Protein AF-A0A2G2ZHY5-F1 (afdb_monomer_lite)

Radius of gyration: 21.25 Å; chains: 1; bounding box: 37×32×69 Å

InterPro domains:
  IPR011009 Protein kinase-like domain superfamily [SSF56112] (4-55)

pLDDT: mean 81.7, std 16.12, range [40.91, 95.56]

Structure (mmCIF, N/CA/C/O backbone):
data_AF-A0A2G2ZHY5-F1
#
_entry.id   AF-A0A2G2ZHY5-F1
#
loop_
_atom_site.group_PDB
_atom_site.id
_atom_site.type_symbol
_atom_site.label_atom_id
_atom_site.label_alt_id
_atom_site.label_comp_id
_atom_site.label_asym_id
_atom_site.label_entity_id
_atom_site.label_seq_id
_atom_site.pdbx_PDB_ins_code
_atom_site.Cartn_x
_atom_site.Cartn_y
_atom_site.Cartn_z
_atom_site.occupancy
_atom_site.B_iso_o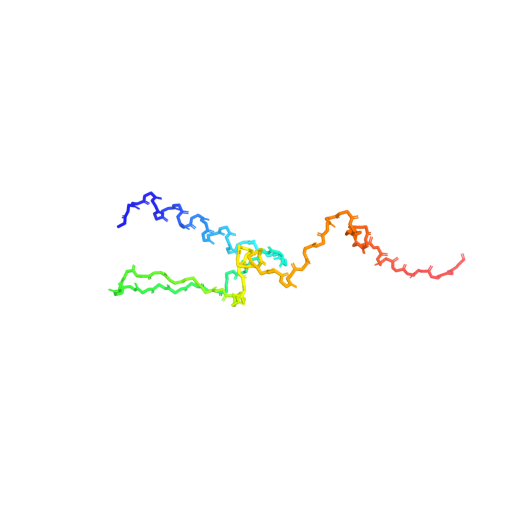r_equiv
_atom_site.auth_seq_id
_atom_site.auth_comp_id
_atom_site.auth_asym_id
_atom_site.auth_atom_id
_atom_site.pdbx_PDB_model_num
ATOM 1 N N . MET A 1 1 ? 2.146 3.496 18.620 1.00 68.94 1 MET A N 1
ATOM 2 C CA . MET A 1 1 ? 2.715 4.172 17.437 1.00 68.94 1 MET A CA 1
ATOM 3 C C . MET A 1 1 ? 2.740 5.661 17.708 1.00 68.94 1 MET A C 1
ATOM 5 O O . MET A 1 1 ? 1.835 6.146 18.377 1.00 68.94 1 MET A O 1
ATOM 9 N N . ASP A 1 2 ? 3.771 6.353 17.241 1.00 89.12 2 ASP A N 1
ATOM 10 C CA . ASP A 1 2 ? 3.889 7.802 17.393 1.00 89.12 2 ASP A CA 1
ATOM 11 C C . ASP A 1 2 ? 2.810 8.530 16.547 1.00 89.12 2 ASP A C 1
ATOM 13 O O . ASP A 1 2 ? 2.599 8.149 15.391 1.00 89.12 2 ASP A O 1
ATOM 17 N N . PRO A 1 3 ? 2.096 9.544 17.071 1.00 89.38 3 PRO A N 1
ATOM 18 C CA . PRO A 1 3 ? 1.040 10.242 16.332 1.00 89.38 3 PRO A CA 1
ATOM 19 C C . PRO A 1 3 ? 1.498 10.880 15.015 1.00 89.38 3 PRO A C 1
ATOM 21 O O . PRO A 1 3 ? 0.712 10.954 14.066 1.00 89.38 3 PRO A O 1
ATOM 24 N N . GLU A 1 4 ? 2.751 11.324 14.930 1.00 93.69 4 GLU A N 1
ATOM 25 C CA . GLU A 1 4 ? 3.290 11.940 13.719 1.00 93.69 4 GLU A CA 1
ATOM 26 C C . GLU A 1 4 ? 3.525 10.888 12.629 1.00 93.69 4 GLU A C 1
ATOM 28 O O . GLU A 1 4 ? 3.160 11.095 11.468 1.00 93.69 4 GLU A O 1
ATOM 33 N N . SER A 1 5 ? 3.992 9.696 13.016 1.00 90.44 5 SER A N 1
ATOM 34 C CA . SER A 1 5 ? 4.113 8.542 12.115 1.00 90.44 5 SER A CA 1
ATOM 35 C C . SER A 1 5 ? 2.766 8.130 11.497 1.00 90.44 5 SER A C 1
ATOM 37 O O . SER A 1 5 ? 2.688 7.848 10.298 1.00 90.44 5 SER A O 1
ATOM 39 N N . ILE A 1 6 ? 1.679 8.186 12.278 1.00 89.31 6 ILE A N 1
ATOM 40 C CA . ILE A 1 6 ? 0.319 7.860 11.819 1.00 89.31 6 ILE A CA 1
ATOM 41 C C . ILE A 1 6 ? -0.174 8.901 10.813 1.00 89.31 6 ILE A C 1
ATOM 43 O O . ILE A 1 6 ? -0.699 8.542 9.757 1.00 89.31 6 ILE A O 1
ATOM 47 N N . LYS A 1 7 ? 0.017 10.195 11.101 1.00 92.12 7 LYS A N 1
ATOM 48 C CA . LYS A 1 7 ? -0.341 11.271 10.163 1.00 92.12 7 LYS A CA 1
ATOM 49 C C . LYS A 1 7 ? 0.421 11.140 8.851 1.00 92.12 7 LYS A C 1
ATOM 51 O O . LYS A 1 7 ? -0.170 11.303 7.783 1.00 92.12 7 LYS A O 1
ATOM 56 N N . PHE A 1 8 ? 1.714 10.834 8.919 1.00 93.56 8 PHE A N 1
ATOM 57 C CA . PHE A 1 8 ? 2.538 10.648 7.734 1.00 93.56 8 PHE A CA 1
ATOM 58 C C . PHE A 1 8 ? 2.061 9.459 6.888 1.00 93.56 8 PHE A C 1
ATOM 60 O O . PHE A 1 8 ? 1.884 9.601 5.677 1.00 93.56 8 PHE A O 1
ATOM 67 N N . MET A 1 9 ? 1.755 8.317 7.516 1.00 92.50 9 MET A N 1
ATOM 68 C CA . MET A 1 9 ? 1.149 7.171 6.827 1.00 92.50 9 MET A CA 1
ATOM 69 C C . MET A 1 9 ? -0.195 7.528 6.188 1.00 92.50 9 MET A C 1
ATOM 71 O O . MET A 1 9 ? -0.412 7.220 5.017 1.00 92.50 9 MET A O 1
ATOM 75 N N . GLY A 1 10 ? -1.068 8.229 6.917 1.00 93.88 10 GLY A N 1
ATOM 76 C CA . GLY A 1 10 ? -2.365 8.668 6.405 1.00 93.88 10 GLY A CA 1
ATOM 77 C C . GLY A 1 10 ? -2.241 9.527 5.145 1.00 93.88 10 GLY A C 1
ATOM 78 O O . GLY A 1 10 ? -2.951 9.294 4.169 1.00 93.88 10 GLY A O 1
ATOM 79 N N . ARG A 1 11 ? -1.281 10.462 5.109 1.00 95.25 11 ARG A N 1
ATOM 80 C CA . ARG A 1 11 ? -1.011 11.279 3.912 1.00 95.25 11 ARG A CA 1
ATOM 81 C C . ARG A 1 11 ? -0.616 10.430 2.707 1.00 95.25 11 ARG A C 1
ATOM 83 O O . ARG A 1 11 ? -1.119 10.670 1.614 1.00 95.25 11 ARG A O 1
ATOM 90 N N . LYS A 1 12 ? 0.249 9.429 2.895 1.00 94.25 12 LYS A N 1
ATOM 91 C CA . LYS A 1 12 ? 0.665 8.532 1.804 1.00 94.25 12 LYS A CA 1
ATOM 92 C C . LYS A 1 12 ? -0.499 7.697 1.273 1.00 94.25 12 LYS A C 1
ATOM 94 O O . LYS A 1 12 ? -0.612 7.540 0.063 1.00 94.25 12 LYS A O 1
ATOM 99 N N . ILE A 1 13 ? -1.379 7.217 2.152 1.00 95.19 13 ILE A N 1
ATOM 100 C CA . ILE A 1 13 ? -2.580 6.468 1.754 1.00 95.19 13 ILE A CA 1
ATOM 101 C C . ILE A 1 13 ? -3.504 7.349 0.907 1.00 95.19 13 ILE A C 1
ATOM 103 O O . ILE A 1 13 ? -3.928 6.925 -0.161 1.00 95.19 13 ILE A O 1
ATOM 107 N N . VAL A 1 14 ? -3.755 8.592 1.331 1.00 95.19 14 VAL A N 1
ATOM 108 C CA . VAL A 1 14 ? -4.592 9.538 0.569 1.00 95.19 14 VAL A CA 1
ATOM 109 C C . VAL A 1 14 ? -3.991 9.853 -0.802 1.00 95.19 14 VAL A C 1
ATOM 111 O O . VAL A 1 14 ? -4.729 9.984 -1.774 1.00 95.19 14 VAL A O 1
ATOM 114 N N . ILE A 1 15 ? -2.664 9.971 -0.898 1.00 94.62 15 ILE A N 1
ATOM 115 C CA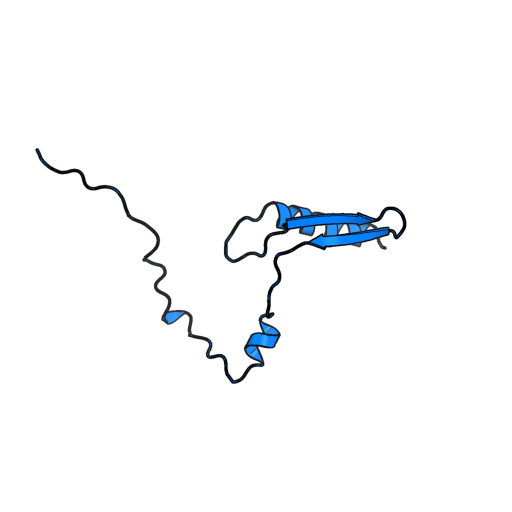 . ILE A 1 15 ? -1.987 10.163 -2.186 1.00 94.62 15 ILE A CA 1
ATOM 116 C C . ILE A 1 15 ? -2.197 8.935 -3.078 1.00 94.62 15 ILE A C 1
ATOM 118 O O . ILE A 1 15 ? -2.653 9.096 -4.203 1.00 94.62 15 ILE A O 1
ATOM 122 N N . LEU A 1 16 ? -1.950 7.720 -2.576 1.00 93.62 16 LEU A N 1
ATOM 123 C CA . LEU A 1 16 ? -2.144 6.483 -3.346 1.00 93.62 16 LEU A CA 1
ATOM 124 C C . LEU A 1 16 ? -3.594 6.292 -3.816 1.00 93.62 16 LEU A C 1
ATOM 126 O O . LEU A 1 16 ? -3.804 5.832 -4.928 1.00 93.62 16 LEU A O 1
ATOM 130 N N . GLN A 1 17 ? -4.587 6.698 -3.019 1.00 92.94 17 GLN A N 1
ATOM 131 C CA . GLN A 1 17 ? -6.006 6.652 -3.411 1.00 92.94 17 GLN A CA 1
ATOM 132 C C . GLN A 1 17 ? -6.366 7.588 -4.571 1.00 92.94 17 GLN A C 1
ATOM 134 O O . GLN A 1 17 ? -7.418 7.423 -5.181 1.00 92.94 17 GLN A O 1
ATOM 139 N N . ARG A 1 18 ? -5.547 8.610 -4.834 1.00 93.88 18 ARG A N 1
ATOM 140 C CA . ARG A 1 18 ? -5.807 9.631 -5.859 1.00 93.88 18 ARG A CA 1
ATOM 141 C C . ARG A 1 18 ? -4.999 9.427 -7.134 1.00 93.88 18 ARG A C 1
ATOM 143 O O . ARG A 1 18 ? -5.233 10.145 -8.101 1.00 93.88 18 ARG A O 1
ATOM 150 N N . LEU A 1 19 ? -4.024 8.523 -7.120 1.00 93.00 19 LEU A N 1
ATO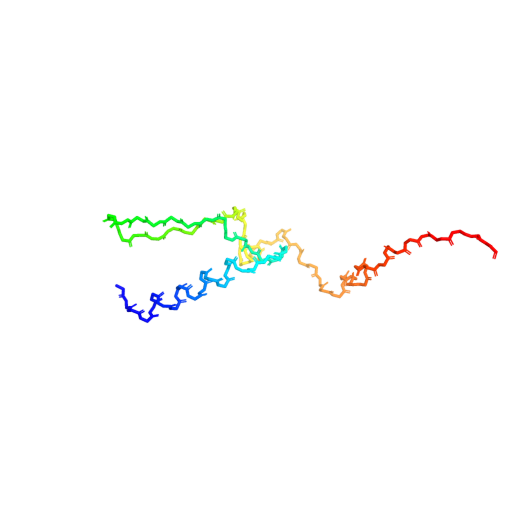M 151 C CA . LEU A 1 19 ? -3.188 8.240 -8.276 1.00 93.00 19 LEU A CA 1
ATOM 152 C C . LEU A 1 19 ? -3.867 7.172 -9.130 1.00 93.00 19 LEU A C 1
ATOM 154 O O . LEU A 1 19 ? -4.152 6.080 -8.648 1.00 93.00 19 LEU A O 1
ATOM 158 N N . ASP A 1 20 ? -4.099 7.505 -10.395 1.00 91.25 20 ASP A N 1
ATOM 159 C CA . ASP A 1 20 ? -4.651 6.600 -11.400 1.00 91.25 20 ASP A CA 1
ATOM 160 C C . ASP A 1 20 ? -3.780 6.699 -12.656 1.00 91.25 20 ASP A C 1
ATOM 162 O O . ASP A 1 20 ? -3.905 7.624 -13.458 1.00 91.25 20 ASP A O 1
ATOM 166 N N . HIS A 1 21 ? -2.773 5.828 -12.738 1.00 93.94 21 HIS A N 1
ATOM 167 C CA . HIS A 1 21 ? -1.780 5.842 -13.806 1.00 93.94 21 HIS A CA 1
ATOM 168 C C . HIS A 1 21 ? -1.194 4.437 -13.996 1.00 93.94 21 HIS A C 1
ATOM 170 O O . HIS A 1 21 ? -0.861 3.799 -12.998 1.00 93.94 21 HIS A O 1
ATOM 176 N N . PRO A 1 22 ? -0.965 3.971 -15.238 1.00 90.81 22 PRO A N 1
ATOM 177 C CA . PRO A 1 22 ? -0.483 2.610 -15.513 1.00 90.81 22 PRO A CA 1
ATOM 178 C C . PRO A 1 22 ? 0.843 2.248 -14.823 1.00 90.81 22 PRO A C 1
ATOM 180 O O . PRO A 1 22 ? 1.070 1.095 -14.481 1.00 90.81 22 PRO A O 1
ATOM 183 N N . ASN A 1 23 ? 1.712 3.232 -14.577 1.00 91.25 23 ASN A N 1
ATOM 184 C CA . ASN A 1 23 ? 3.011 3.025 -13.913 1.00 91.25 23 ASN A CA 1
ATOM 185 C C . ASN A 1 23 ? 2.974 3.212 -12.384 1.00 91.25 23 ASN A C 1
ATOM 187 O O . ASN A 1 23 ? 4.025 3.319 -11.753 1.00 91.25 23 ASN A O 1
ATOM 191 N N . ILE A 1 24 ? 1.788 3.326 -11.780 1.00 92.62 24 ILE A N 1
ATOM 192 C CA . ILE A 1 24 ? 1.618 3.480 -10.334 1.00 92.62 24 ILE A CA 1
ATOM 193 C C . ILE A 1 24 ? 0.700 2.368 -9.844 1.00 92.62 24 ILE A C 1
ATOM 195 O O . ILE A 1 24 ? -0.416 2.219 -10.328 1.00 92.62 24 ILE A O 1
ATOM 199 N N . ILE A 1 25 ? 1.160 1.602 -8.853 1.00 92.81 25 ILE A N 1
ATOM 200 C CA . ILE A 1 25 ? 0.339 0.548 -8.260 1.00 92.81 25 ILE A CA 1
ATOM 201 C C . ILE A 1 25 ? -0.902 1.148 -7.594 1.00 92.81 25 ILE A C 1
ATOM 203 O O . ILE A 1 25 ? -0.809 2.061 -6.766 1.00 92.81 25 ILE A O 1
ATOM 207 N N . LYS A 1 26 ? -2.066 0.620 -7.956 1.00 92.06 26 LYS A N 1
ATOM 208 C CA . LYS A 1 26 ? -3.348 1.105 -7.465 1.00 92.06 26 LYS A CA 1
ATOM 209 C C . LYS A 1 26 ? -3.684 0.493 -6.110 1.00 92.06 26 LYS A C 1
ATOM 211 O O . LYS A 1 26 ? -3.550 -0.712 -5.900 1.00 92.06 26 LYS A O 1
ATOM 216 N N . LEU A 1 27 ? -4.126 1.338 -5.178 1.00 95.00 27 LEU A N 1
ATOM 217 C CA . LEU A 1 27 ? -4.679 0.881 -3.906 1.00 95.00 27 LEU A CA 1
ATOM 218 C C . LEU A 1 27 ? -6.126 0.421 -4.126 1.00 95.00 27 LEU A C 1
ATOM 220 O O . LEU A 1 27 ? -7.033 1.247 -4.203 1.00 95.00 27 LEU A O 1
ATOM 224 N N . GLU A 1 28 ? -6.334 -0.891 -4.188 1.00 94.00 28 GLU A N 1
ATOM 225 C CA . GLU A 1 28 ? -7.648 -1.513 -4.401 1.00 94.00 28 GLU A CA 1
ATOM 226 C C . GLU A 1 28 ? -8.527 -1.479 -3.144 1.00 94.00 28 GLU A C 1
ATOM 228 O O . GLU A 1 28 ? -9.754 -1.436 -3.226 1.00 94.00 28 GLU A O 1
ATOM 233 N N . GLY A 1 29 ? -7.924 -1.472 -1.950 1.00 93.81 29 GLY A N 1
ATOM 234 C CA . GLY A 1 29 ? -8.700 -1.479 -0.714 1.00 93.81 29 GLY A CA 1
ATOM 235 C C . GLY A 1 29 ? -7.920 -1.189 0.562 1.00 93.81 29 GLY A C 1
ATOM 236 O O . GLY A 1 29 ? -6.691 -1.230 0.612 1.00 93.81 29 GLY A O 1
ATOM 237 N N . LEU A 1 30 ? -8.678 -0.911 1.624 1.00 94.94 30 LEU A N 1
ATOM 238 C CA . LEU A 1 30 ? -8.186 -0.651 2.974 1.00 94.94 30 LEU A CA 1
ATOM 239 C C . LEU A 1 30 ? -8.989 -1.486 3.972 1.00 94.94 30 LEU A C 1
ATOM 241 O O . LEU A 1 30 ? -10.213 -1.373 4.021 1.00 94.94 30 LEU A O 1
ATOM 245 N N . VAL A 1 31 ? -8.314 -2.274 4.807 1.00 95.06 31 VAL A N 1
ATOM 246 C CA . VAL A 1 31 ? -8.960 -3.024 5.894 1.00 95.06 31 VAL A CA 1
ATOM 247 C C . VAL A 1 31 ? -8.408 -2.551 7.229 1.00 95.06 31 VAL A C 1
ATOM 249 O O . VAL A 1 31 ? -7.198 -2.525 7.444 1.00 95.06 31 VAL A O 1
ATOM 252 N N . VAL A 1 32 ? -9.307 -2.186 8.143 1.00 93.31 32 VAL A N 1
ATOM 253 C CA . VAL A 1 32 ? -8.958 -1.731 9.492 1.00 93.31 32 VAL A CA 1
ATOM 254 C C . VAL A 1 32 ? -9.520 -2.714 10.506 1.00 93.31 32 VAL A C 1
ATOM 256 O O . VAL A 1 32 ? -10.736 -2.859 10.638 1.00 93.31 32 VAL A O 1
ATOM 259 N N . SER A 1 33 ? -8.639 -3.360 11.262 1.00 92.12 33 SER A N 1
ATOM 260 C CA . SER A 1 33 ? -9.036 -4.185 12.398 1.00 92.12 33 SER A CA 1
ATOM 261 C C . SER A 1 33 ? -9.083 -3.334 13.662 1.00 92.12 33 SER A C 1
ATOM 263 O O . SER A 1 33 ? -8.054 -2.867 14.155 1.00 92.12 33 SER A O 1
ATOM 265 N N . ARG A 1 34 ? -10.291 -3.141 14.208 1.00 84.81 34 ARG A N 1
ATOM 266 C CA . ARG A 1 34 ? -10.495 -2.399 15.465 1.00 84.81 34 ARG A CA 1
ATOM 267 C C . ARG A 1 34 ? -10.014 -3.165 16.697 1.00 84.81 34 ARG A C 1
ATOM 269 O O . ARG A 1 34 ? -9.674 -2.540 17.690 1.00 84.81 34 ARG A O 1
ATOM 276 N N . THR A 1 35 ? -9.988 -4.494 16.640 1.00 90.88 35 THR A N 1
ATOM 277 C CA . THR A 1 35 ? -9.594 -5.348 17.770 1.00 90.88 35 THR A CA 1
ATOM 278 C C . THR A 1 35 ? -8.082 -5.527 17.859 1.00 90.88 35 THR A C 1
ATOM 280 O O . THR A 1 35 ? -7.547 -5.567 18.960 1.00 90.88 35 THR A O 1
ATOM 283 N N . SER A 1 36 ? -7.385 -5.601 16.720 1.00 88.06 36 SER A N 1
ATOM 284 C CA . SER A 1 36 ? -5.927 -5.798 16.672 1.00 88.06 36 SER A CA 1
ATOM 285 C C . SER A 1 36 ? -5.134 -4.521 16.380 1.00 88.06 36 SER A C 1
ATOM 287 O O . SER A 1 36 ? -3.918 -4.589 16.203 1.00 88.06 36 SER A O 1
ATOM 289 N N . CYS A 1 37 ? -5.798 -3.362 16.282 1.00 87.00 37 CYS A N 1
ATOM 290 C CA . CYS A 1 37 ? -5.177 -2.083 15.911 1.00 87.00 37 CYS A CA 1
ATOM 291 C C . CYS A 1 37 ? -4.305 -2.189 14.644 1.00 87.00 37 CYS A C 1
ATOM 293 O O . CYS A 1 37 ? -3.240 -1.579 14.554 1.00 87.00 37 CYS A O 1
ATOM 295 N N . SER A 1 38 ? -4.732 -3.012 13.683 1.00 89.75 38 SER A N 1
ATOM 296 C CA . SER A 1 38 ? -3.974 -3.323 12.467 1.00 89.75 38 SER A CA 1
ATOM 297 C C . SER A 1 38 ? -4.620 -2.685 11.241 1.00 89.75 38 SER A C 1
ATOM 299 O O . SER A 1 38 ? -5.847 -2.611 11.140 1.00 89.75 38 SER A O 1
ATOM 301 N N . LEU A 1 39 ? -3.780 -2.254 10.303 1.00 91.44 39 LEU A N 1
ATOM 302 C CA . LEU A 1 39 ? -4.166 -1.656 9.030 1.00 91.44 39 LEU A CA 1
ATOM 303 C C . LEU A 1 39 ? -3.593 -2.500 7.893 1.00 91.44 39 LEU A C 1
ATOM 305 O O . LEU A 1 39 ? -2.386 -2.732 7.863 1.00 91.44 39 LEU A O 1
ATOM 309 N N . TYR A 1 40 ? -4.437 -2.914 6.955 1.00 94.38 40 TYR A N 1
ATOM 310 C CA . TYR A 1 40 ? -4.026 -3.658 5.769 1.00 94.38 40 TYR A CA 1
ATOM 311 C C . TYR A 1 40 ? -4.339 -2.842 4.519 1.00 94.38 40 TYR A C 1
ATOM 313 O O . TYR A 1 40 ? 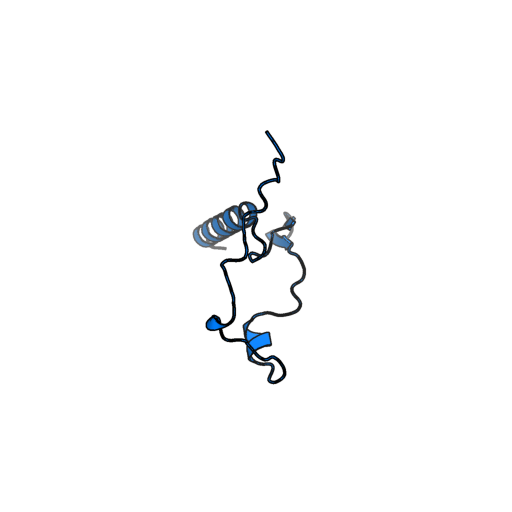-5.447 -2.327 4.363 1.00 94.38 40 TYR A O 1
ATOM 321 N N . LEU A 1 41 ? -3.345 -2.735 3.642 1.00 95.38 41 LEU A N 1
ATOM 322 C CA . LEU A 1 41 ? -3.449 -2.104 2.333 1.00 95.38 41 LEU A CA 1
ATOM 323 C C . LEU A 1 41 ? -3.523 -3.212 1.285 1.00 95.38 41 LEU A C 1
ATOM 325 O O . LEU A 1 41 ? -2.669 -4.098 1.276 1.00 95.38 41 LEU A O 1
ATOM 329 N N . VAL A 1 42 ? -4.550 -3.177 0.444 1.00 95.56 42 VAL A N 1
ATOM 330 C CA . VAL A 1 42 ? -4.786 -4.183 -0.594 1.00 95.56 42 VAL A CA 1
ATOM 331 C C . VAL A 1 42 ? -4.391 -3.588 -1.937 1.00 95.56 42 VAL A C 1
ATOM 333 O O . VAL A 1 42 ? -4.890 -2.530 -2.314 1.00 95.56 42 VAL A O 1
ATOM 336 N N . PHE A 1 43 ? -3.494 -4.273 -2.636 1.00 95.12 43 PHE A N 1
ATOM 337 C CA . PHE A 1 43 ? -2.996 -3.908 -3.958 1.00 95.12 43 PHE A CA 1
ATOM 338 C C . PHE A 1 43 ? -3.101 -5.116 -4.888 1.00 95.12 43 PHE A C 1
ATOM 340 O O . PHE A 1 43 ? -3.202 -6.254 -4.419 1.00 95.12 43 PHE A O 1
ATOM 347 N N . GLU A 1 44 ? -3.012 -4.875 -6.192 1.00 91.25 44 GLU A N 1
ATOM 348 C CA . GLU A 1 44 ? -2.732 -5.942 -7.151 1.00 91.25 44 GLU A CA 1
ATOM 349 C C . GLU A 1 44 ? -1.389 -6.617 -6.832 1.00 91.25 44 GLU A C 1
ATOM 351 O O . GLU A 1 44 ? -0.438 -5.987 -6.358 1.00 91.25 44 GLU A O 1
ATOM 356 N N . TYR A 1 45 ? -1.317 -7.927 -7.063 1.00 92.12 45 TYR A N 1
ATOM 357 C CA . TYR A 1 45 ? -0.101 -8.688 -6.812 1.00 92.12 45 TYR A CA 1
ATOM 358 C C . TYR A 1 45 ? 0.968 -8.334 -7.850 1.00 92.12 45 TYR A C 1
ATOM 360 O O . TYR A 1 45 ? 0.773 -8.533 -9.045 1.00 92.12 45 TYR A O 1
ATOM 368 N N . MET A 1 46 ? 2.117 -7.856 -7.375 1.00 90.69 46 MET A N 1
ATOM 369 C CA . MET A 1 46 ? 3.306 -7.650 -8.197 1.00 90.69 46 MET A CA 1
ATOM 370 C C . MET A 1 46 ? 4.239 -8.843 -8.017 1.00 90.69 46 MET A C 1
ATOM 372 O O . MET A 1 46 ? 4.724 -9.088 -6.912 1.00 90.69 46 MET A O 1
ATOM 376 N N . GLU A 1 47 ? 4.504 -9.568 -9.102 1.00 89.38 47 GLU A N 1
ATOM 377 C CA . GLU A 1 47 ? 5.343 -10.775 -9.082 1.00 89.38 47 GLU A CA 1
ATOM 378 C C . GLU A 1 47 ? 6.778 -10.473 -8.631 1.00 89.38 47 GLU A C 1
ATOM 380 O O . GLU A 1 47 ? 7.411 -11.255 -7.914 1.00 89.38 47 GLU A O 1
ATOM 385 N N . HIS A 1 48 ? 7.285 -9.297 -9.005 1.00 90.06 48 HIS A N 1
ATOM 386 C CA . HIS A 1 48 ? 8.656 -8.889 -8.743 1.00 90.06 48 HIS A CA 1
ATOM 387 C C . HIS A 1 48 ? 8.741 -7.428 -8.302 1.00 90.06 48 HIS A C 1
ATOM 389 O O . HIS A 1 48 ? 7.974 -6.571 -8.734 1.00 90.06 48 HIS A O 1
ATOM 395 N N . ASN A 1 49 ? 9.737 -7.133 -7.468 1.00 90.12 49 ASN A N 1
ATOM 396 C CA . ASN A 1 49 ? 10.208 -5.768 -7.256 1.00 90.12 49 ASN A CA 1
ATOM 397 C C . ASN A 1 49 ? 11.442 -5.504 -8.133 1.00 90.12 49 ASN A C 1
ATOM 399 O O . ASN A 1 49 ? 12.110 -6.439 -8.576 1.00 90.12 49 ASN A O 1
ATOM 403 N N . LEU A 1 50 ? 11.766 -4.228 -8.359 1.00 88.19 50 LEU A N 1
ATOM 404 C CA . LEU A 1 50 ? 12.884 -3.843 -9.226 1.00 88.19 50 LEU A CA 1
ATOM 405 C C . LEU A 1 50 ? 14.230 -4.38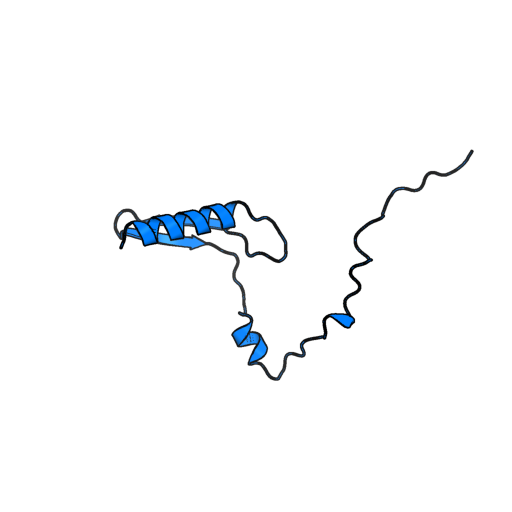3 -8.737 1.00 88.19 50 LEU A C 1
ATOM 407 O O . LEU A 1 50 ? 15.021 -4.838 -9.551 1.00 88.19 50 LEU A O 1
ATOM 411 N N . THR A 1 51 ? 14.487 -4.391 -7.428 1.00 89.12 51 THR A N 1
ATOM 412 C CA . THR A 1 51 ? 15.740 -4.929 -6.875 1.00 89.12 51 THR A CA 1
ATOM 413 C C . THR A 1 51 ? 15.908 -6.414 -7.196 1.00 89.12 51 THR A C 1
ATOM 415 O O . THR A 1 51 ? 16.990 -6.844 -7.584 1.00 89.12 51 THR A O 1
ATOM 418 N N . GLY A 1 52 ? 14.832 -7.192 -7.071 1.00 88.69 52 GLY A N 1
ATOM 419 C CA . GLY A 1 52 ? 14.795 -8.602 -7.435 1.00 88.69 52 GLY A CA 1
ATOM 420 C C . GLY A 1 52 ? 14.995 -8.790 -8.932 1.00 88.69 52 GLY A C 1
ATOM 421 O O . GLY A 1 52 ? 15.779 -9.640 -9.331 1.00 88.69 52 GLY A O 1
ATOM 422 N N . LEU A 1 53 ? 14.367 -7.942 -9.748 1.00 89.00 53 LEU A N 1
ATOM 423 C CA . LEU A 1 53 ? 14.510 -7.970 -11.201 1.00 89.00 53 LEU A CA 1
ATOM 424 C C . LEU A 1 53 ? 15.948 -7.660 -11.650 1.00 89.00 53 LEU A C 1
ATOM 426 O O . LEU A 1 53 ? 16.487 -8.345 -12.509 1.00 89.00 53 LEU A O 1
ATOM 430 N N . VAL A 1 54 ? 16.591 -6.666 -11.031 1.00 87.19 54 VAL A N 1
ATOM 431 C CA . VAL A 1 54 ? 17.985 -6.273 -11.305 1.00 87.19 54 VAL A CA 1
ATOM 432 C C . VAL A 1 54 ? 18.976 -7.357 -10.885 1.00 87.19 54 VAL A C 1
ATOM 434 O O . VAL A 1 54 ? 20.019 -7.519 -11.513 1.00 87.19 54 VAL A O 1
ATOM 437 N N . ALA A 1 55 ? 18.655 -8.127 -9.845 1.00 87.69 55 ALA A N 1
ATOM 438 C CA . ALA A 1 55 ? 19.487 -9.240 -9.405 1.00 87.69 55 ALA A CA 1
ATOM 439 C C . ALA A 1 55 ? 19.416 -10.464 -10.343 1.00 87.69 55 ALA A C 1
ATOM 441 O O . ALA A 1 55 ? 20.264 -11.354 -10.243 1.00 87.69 55 ALA A O 1
ATOM 442 N N . LEU A 1 56 ? 18.431 -10.533 -11.249 1.00 85.81 56 LEU A N 1
ATOM 443 C CA . LEU A 1 56 ? 18.288 -11.634 -12.200 1.00 85.81 56 LEU A CA 1
ATOM 444 C C . LEU A 1 56 ? 19.187 -11.413 -13.420 1.00 85.81 56 LEU A C 1
ATOM 446 O O . LEU A 1 56 ? 18.938 -10.549 -14.256 1.00 85.81 56 LEU A O 1
ATOM 450 N N . SER A 1 57 ? 20.197 -12.271 -13.579 1.00 76.12 57 SER A N 1
ATOM 451 C CA . SER A 1 57 ? 21.102 -12.255 -14.741 1.00 76.12 57 SER A CA 1
ATOM 452 C C . SER A 1 57 ? 20.415 -12.591 -16.072 1.00 76.12 57 SER A C 1
ATOM 454 O O . SER A 1 57 ? 20.984 -12.354 -17.136 1.00 76.12 57 SER A O 1
ATOM 456 N N . SER A 1 58 ? 19.202 -13.150 -16.026 1.00 81.56 58 SER A N 1
ATOM 457 C CA . SER A 1 58 ? 18.398 -13.516 -17.195 1.00 81.56 58 SER A CA 1
ATOM 458 C C . SER A 1 58 ? 17.591 -12.356 -17.783 1.00 81.56 58 SER A C 1
ATOM 460 O O . SER A 1 58 ? 17.085 -12.485 -18.898 1.00 81.56 58 SER A O 1
ATOM 462 N N . ILE A 1 59 ? 17.464 -11.233 -17.070 1.00 80.44 59 ILE A N 1
ATOM 463 C CA . ILE A 1 59 ? 16.655 -10.093 -17.504 1.00 80.44 59 ILE A CA 1
ATOM 464 C C . ILE A 1 59 ? 17.568 -9.041 -18.130 1.00 80.44 59 ILE A C 1
ATOM 466 O O . ILE A 1 59 ? 18.473 -8.510 -17.489 1.00 80.44 59 ILE A O 1
ATOM 470 N N . LYS A 1 60 ? 17.330 -8.733 -19.408 1.00 78.12 60 LYS A N 1
ATOM 471 C CA . LYS A 1 60 ? 18.016 -7.647 -20.114 1.00 78.12 60 LYS A CA 1
ATOM 472 C C . LYS A 1 60 ? 17.203 -6.367 -19.983 1.00 78.12 60 LYS A C 1
ATOM 474 O O . LYS A 1 60 ? 16.117 -6.268 -20.546 1.00 78.12 60 LYS A O 1
ATOM 479 N N . PHE A 1 61 ? 17.745 -5.390 -19.267 1.00 80.00 61 PHE A N 1
ATOM 480 C CA . PHE A 1 61 ? 17.220 -4.030 -19.282 1.00 80.00 61 PHE A CA 1
ATOM 481 C C . PHE A 1 61 ? 17.624 -3.357 -20.596 1.00 80.00 61 PHE A C 1
ATOM 483 O O . PHE A 1 61 ? 18.782 -3.444 -21.004 1.00 80.00 61 PHE A O 1
ATOM 490 N N . ILE A 1 62 ? 16.660 -2.727 -21.263 1.00 78.12 62 ILE A N 1
ATOM 491 C CA . ILE A 1 62 ? 16.889 -1.959 -22.491 1.00 78.12 62 ILE A CA 1
ATOM 492 C C . ILE A 1 62 ? 17.203 -0.519 -22.087 1.00 78.12 62 ILE A C 1
ATOM 494 O O . ILE A 1 62 ? 16.654 -0.006 -21.108 1.00 78.12 62 ILE A O 1
ATOM 498 N N . GLU A 1 63 ? 18.111 0.125 -22.814 1.00 74.38 63 GLU A N 1
ATOM 499 C CA . GLU A 1 63 ? 18.445 1.518 -22.563 1.00 74.38 63 GLU A CA 1
ATOM 500 C C . GLU A 1 63 ? 17.270 2.430 -22.975 1.00 74.38 63 GLU A C 1
ATOM 502 O O . GLU A 1 63 ? 16.647 2.196 -24.012 1.00 74.38 63 GLU A O 1
ATOM 507 N N . PRO A 1 64 ? 16.946 3.495 -22.214 1.00 68.44 64 PRO A N 1
ATOM 508 C CA . PRO A 1 64 ? 15.817 4.376 -22.530 1.00 68.44 64 PRO A CA 1
ATOM 509 C C . PRO A 1 64 ? 15.874 5.036 -23.916 1.00 68.44 64 PRO A C 1
ATOM 511 O O . PRO A 1 64 ? 14.855 5.538 -24.379 1.00 68.44 64 PRO A O 1
ATOM 514 N N . GLN A 1 65 ? 17.045 5.062 -24.561 1.00 60.75 65 GLN A N 1
ATOM 515 C CA . GLN A 1 65 ? 17.253 5.654 -25.886 1.00 60.75 65 GLN A CA 1
ATOM 516 C C . GLN A 1 65 ? 16.469 4.930 -26.999 1.00 60.75 65 GLN A C 1
ATOM 518 O O . GLN A 1 65 ? 16.189 5.542 -28.025 1.00 60.75 65 GLN A O 1
ATOM 523 N N . ASP A 1 66 ? 16.061 3.674 -26.773 1.00 58.00 66 ASP A N 1
ATOM 524 C CA . ASP A 1 66 ? 15.294 2.862 -27.730 1.00 58.00 66 ASP A CA 1
ATOM 525 C C . ASP A 1 66 ? 13.760 3.035 -27.604 1.00 58.00 66 ASP A C 1
ATOM 527 O O . ASP A 1 66 ? 12.999 2.424 -28.358 1.00 58.00 66 ASP A O 1
ATOM 531 N N . LEU A 1 67 ? 13.274 3.842 -26.648 1.00 61.47 67 LEU A N 1
ATOM 532 C CA . LEU A 1 67 ? 11.844 4.100 -26.432 1.00 61.47 67 LEU A CA 1
ATOM 533 C C . LEU A 1 67 ? 11.388 5.354 -27.196 1.00 61.47 67 LEU A C 1
ATOM 535 O O . LEU A 1 67 ? 11.674 6.484 -26.799 1.00 61.47 67 LEU A O 1
ATOM 539 N N . ASP A 1 68 ? 10.631 5.157 -28.279 1.00 65.88 68 ASP A N 1
ATOM 540 C CA . ASP A 1 68 ? 9.991 6.244 -29.023 1.00 65.88 68 ASP A CA 1
ATOM 541 C C . ASP A 1 68 ? 8.737 6.750 -28.289 1.00 65.88 68 ASP A C 1
ATOM 543 O O . ASP A 1 68 ? 7.647 6.181 -28.378 1.00 65.88 68 ASP A O 1
ATOM 547 N N . TYR A 1 69 ? 8.892 7.847 -27.547 1.00 61.12 69 TYR A N 1
ATOM 548 C CA . TYR A 1 69 ? 7.799 8.513 -26.835 1.00 61.12 69 TYR A CA 1
ATOM 549 C C . TYR A 1 69 ? 6.851 9.311 -27.755 1.00 61.12 69 TYR A C 1
ATOM 551 O O . TYR A 1 69 ? 5.896 9.909 -27.259 1.00 61.12 69 TYR A O 1
ATOM 559 N N . SER A 1 70 ? 7.078 9.349 -29.076 1.00 60.97 70 SER A N 1
ATOM 560 C CA . SER A 1 70 ? 6.290 10.170 -30.011 1.00 60.97 70 SER A CA 1
ATOM 561 C C . SER A 1 70 ? 5.013 9.503 -30.547 1.00 60.97 70 SER A C 1
ATOM 563 O O . SER A 1 70 ? 4.163 10.186 -31.115 1.00 60.97 70 SER A O 1
ATOM 565 N N . ALA A 1 71 ? 4.812 8.199 -30.322 1.00 56.31 71 ALA A N 1
ATOM 566 C CA . ALA A 1 71 ? 3.665 7.460 -30.866 1.00 56.31 71 ALA A CA 1
ATOM 567 C C . ALA A 1 71 ? 2.333 7.665 -30.104 1.00 56.31 71 ALA A C 1
ATOM 569 O O . ALA A 1 71 ? 1.293 7.144 -30.514 1.00 56.31 71 ALA A O 1
ATOM 570 N N . ALA A 1 72 ? 2.326 8.420 -29.001 1.00 56.91 72 ALA A N 1
ATOM 571 C CA . ALA A 1 72 ? 1.123 8.689 -28.218 1.00 56.91 72 ALA A CA 1
ATOM 572 C C . ALA A 1 72 ? 0.424 9.980 -28.679 1.00 56.91 72 ALA A C 1
ATOM 574 O O . ALA A 1 72 ? 0.598 11.043 -28.089 1.00 56.91 72 ALA A O 1
ATOM 575 N N . GLY A 1 73 ? -0.417 9.862 -29.709 1.00 52.38 73 GLY A N 1
ATOM 576 C CA . GLY A 1 73 ? -1.454 10.850 -30.014 1.00 52.38 73 GLY A CA 1
ATOM 577 C C . GLY A 1 73 ? -1.321 11.511 -31.379 1.00 52.38 73 GLY A C 1
ATOM 578 O O . GLY A 1 73 ? -0.553 12.450 -31.551 1.00 52.38 73 GLY A O 1
ATOM 579 N N . ASN A 1 74 ? -2.121 11.028 -32.331 1.00 48.59 74 ASN A N 1
ATOM 580 C CA . ASN A 1 74 ? -3.006 11.839 -33.174 1.00 48.59 74 ASN A CA 1
ATOM 581 C C . ASN A 1 74 ? -3.805 10.898 -34.087 1.00 48.59 74 ASN A C 1
ATOM 583 O O . ASN A 1 74 ? -3.571 10.832 -35.290 1.00 48.59 74 ASN A O 1
ATOM 587 N N . ASP A 1 75 ? -4.762 10.171 -33.506 1.00 53.16 75 ASP A N 1
ATOM 588 C CA . ASP A 1 75 ? -5.894 9.659 -34.279 1.00 53.16 75 ASP A CA 1
ATOM 589 C C . ASP A 1 75 ? -7.016 10.700 -34.200 1.00 53.16 75 ASP A C 1
ATOM 591 O O . ASP A 1 75 ? -7.872 10.685 -33.316 1.00 53.16 75 ASP A O 1
ATOM 595 N N . ALA A 1 76 ? -6.931 11.694 -35.081 1.00 50.56 76 ALA A N 1
ATOM 596 C CA . ALA A 1 76 ? -8.008 12.631 -35.346 1.00 50.56 76 ALA A CA 1
ATOM 597 C C . ALA A 1 76 ? -8.410 12.478 -36.812 1.00 50.56 76 ALA A C 1
ATOM 599 O O . ALA A 1 76 ? -7.934 13.193 -37.687 1.00 50.56 76 ALA A O 1
ATOM 600 N N . GLY A 1 77 ? -9.290 11.503 -37.042 1.00 46.34 77 GLY A N 1
ATOM 601 C CA . GLY A 1 77 ? -10.478 11.662 -37.872 1.00 46.34 77 GLY A CA 1
ATOM 602 C C . GLY A 1 77 ? -10.262 12.202 -39.282 1.00 46.34 77 GLY A C 1
ATOM 603 O O . GLY A 1 77 ? -10.276 13.406 -39.526 1.00 46.34 77 GLY A O 1
ATOM 604 N N . THR A 1 78 ? -10.238 11.269 -40.228 1.00 50.66 78 THR A N 1
ATOM 605 C CA . THR A 1 78 ? -10.694 11.446 -41.606 1.00 50.66 78 THR A CA 1
ATOM 606 C C . THR A 1 78 ? -11.869 12.428 -41.703 1.00 50.66 78 THR A C 1
ATOM 608 O O . THR A 1 78 ? -12.931 12.200 -41.121 1.00 50.66 78 THR A O 1
ATOM 611 N N . ARG A 1 79 ? -11.735 13.469 -42.530 1.00 49.53 79 ARG A N 1
ATOM 612 C CA . ARG A 1 79 ? -12.897 14.069 -43.189 1.00 49.53 79 ARG A CA 1
ATOM 613 C C . ARG A 1 79 ? -12.607 14.230 -44.673 1.00 49.53 79 ARG A C 1
ATO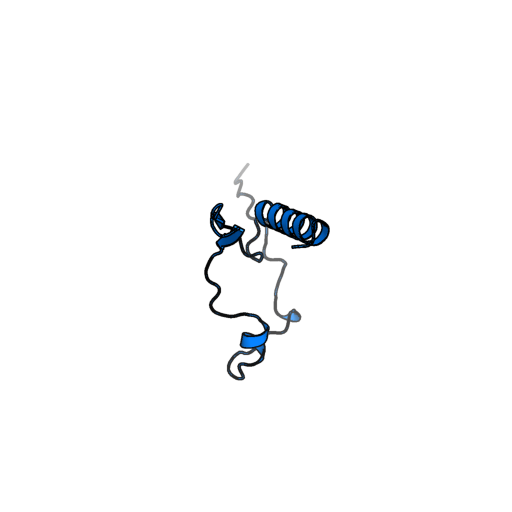M 615 O O . ARG A 1 79 ? -11.820 15.070 -45.094 1.00 49.53 79 ARG A O 1
ATOM 622 N N . GLU A 1 80 ? -13.222 13.332 -45.431 1.00 49.41 80 GLU A N 1
ATOM 623 C CA . GLU A 1 80 ? -13.311 13.353 -46.882 1.00 49.41 80 GLU A CA 1
ATOM 624 C C . GLU A 1 80 ? -14.071 14.587 -47.405 1.00 49.41 80 GLU A C 1
ATOM 626 O O . GLU A 1 80 ? -15.070 14.999 -46.819 1.00 49.41 80 GLU A O 1
ATOM 631 N N . LYS A 1 81 ? -13.605 15.038 -48.580 1.00 43.84 81 LYS A N 1
ATOM 632 C CA . LYS A 1 81 ? -14.313 15.609 -49.746 1.00 43.84 81 LYS A CA 1
ATOM 633 C C . LYS A 1 81 ? -15.111 16.918 -49.632 1.00 43.84 81 LYS A C 1
ATOM 635 O O . LYS A 1 81 ? -16.040 17.057 -48.843 1.00 43.84 81 LYS A O 1
ATOM 640 N N . GLY A 1 82 ? -14.821 17.791 -50.603 1.00 40.91 82 GLY A N 1
ATOM 641 C CA . GLY A 1 82 ? -15.579 18.973 -51.011 1.00 40.91 82 GLY A CA 1
ATOM 642 C C . GLY A 1 82 ? -14.737 19.850 -51.917 1.00 40.91 82 GLY A C 1
ATOM 643 O O . GLY A 1 82 ? -14.147 20.801 -51.371 1.00 40.91 82 GLY A O 1
#

Foldseek 3Di:
DDPVVVVVVVVVVVVLCPDDDPPHWHFPDWDADPVVRDIDTDTPDDPDDPVRQVPDPPDDDDDCVPDDPPPPDDPDDDDDDD

Secondary structure (DSSP, 8-state):
--HHHHHHHHHHHHHHHH---TTS--EEEEEEETTTTEEEEEEPPPS--HHHHHH-TT--PPPGGG--GGGS----------

Sequence (82 aa):
MDPESIKFMGRKIVILQRLDHPNIIKLEGLVVSRTSCSLYLVFEYMEHNLTGLVALSSIKFIEPQDLDYSAAGNDAGTREKG

Organism: Capsicum annuum (NCBI:txid4072)